Protein AF-A0A5B2WIG9-F1 (afdb_monomer_lite)

Structure (mmCIF, N/CA/C/O backbone):
data_AF-A0A5B2WIG9-F1
#
_entry.id   AF-A0A5B2WIG9-F1
#
loop_
_atom_site.group_PDB
_atom_site.id
_atom_site.type_symbol
_atom_site.label_atom_id
_atom_site.label_alt_id
_atom_site.label_comp_id
_atom_site.label_asym_id
_atom_site.label_entity_id
_atom_site.label_seq_id
_atom_site.pdbx_PDB_ins_code
_atom_site.Cartn_x
_atom_site.Cartn_y
_atom_site.Cartn_z
_atom_site.occupancy
_atom_site.B_iso_or_equiv
_atom_site.auth_seq_id
_atom_site.auth_comp_id
_atom_site.auth_asym_id
_atom_site.auth_atom_id
_atom_site.pdbx_PDB_model_num
ATOM 1 N N . MET A 1 1 ? 19.918 -24.835 -19.368 1.00 45.88 1 MET A N 1
ATOM 2 C CA . MET A 1 1 ? 18.759 -24.272 -18.649 1.00 45.88 1 MET A CA 1
ATOM 3 C C . MET A 1 1 ? 19.297 -23.097 -17.863 1.00 45.88 1 MET A C 1
ATOM 5 O O . MET A 1 1 ? 20.211 -23.312 -17.083 1.00 45.88 1 MET A O 1
ATOM 9 N N . THR A 1 2 ? 18.854 -21.879 -18.165 1.00 45.16 2 THR A N 1
ATOM 10 C CA . THR A 1 2 ? 19.331 -20.666 -17.486 1.00 45.16 2 THR A CA 1
ATOM 11 C C . THR A 1 2 ? 18.447 -20.430 -16.273 1.00 45.16 2 THR A C 1
ATOM 13 O O . THR A 1 2 ? 17.237 -20.277 -16.434 1.00 45.16 2 THR A O 1
ATOM 16 N N . THR A 1 3 ? 19.035 -20.426 -15.081 1.00 47.03 3 THR A N 1
ATOM 17 C CA . THR A 1 3 ? 18.329 -20.082 -13.843 1.00 47.03 3 THR A CA 1
ATOM 18 C C . THR A 1 3 ? 18.653 -18.636 -13.502 1.00 47.03 3 THR A C 1
ATOM 20 O O . THR A 1 3 ? 19.818 -18.240 -13.509 1.00 47.03 3 THR A O 1
ATOM 23 N N . LEU A 1 4 ? 17.614 -17.846 -13.245 1.00 46.59 4 LEU A N 1
ATOM 24 C CA . LEU A 1 4 ? 17.724 -16.456 -12.822 1.00 46.59 4 LEU A CA 1
ATOM 25 C C . LEU A 1 4 ? 17.317 -16.373 -11.358 1.00 46.59 4 LEU A C 1
ATOM 27 O O . LEU A 1 4 ? 16.192 -16.724 -11.010 1.00 46.59 4 LEU A O 1
ATOM 31 N N . THR A 1 5 ? 18.233 -15.895 -10.524 1.00 50.03 5 THR A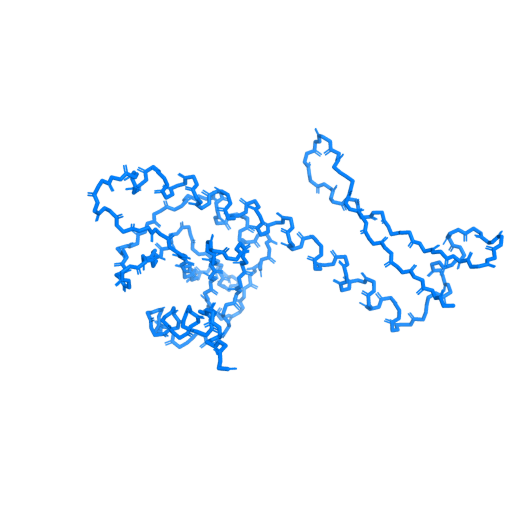 N 1
ATOM 32 C CA . THR A 1 5 ? 17.960 -15.625 -9.113 1.00 50.03 5 THR A CA 1
ATOM 33 C C . THR A 1 5 ? 18.247 -14.155 -8.865 1.00 50.03 5 THR A C 1
ATOM 35 O O . THR A 1 5 ? 19.397 -13.723 -8.976 1.00 50.03 5 THR A O 1
ATOM 38 N N . ALA A 1 6 ? 17.206 -13.387 -8.557 1.00 49.19 6 ALA A N 1
ATOM 39 C CA . ALA A 1 6 ? 17.343 -12.035 -8.038 1.00 49.19 6 ALA A CA 1
ATOM 40 C C . ALA A 1 6 ? 17.489 -12.120 -6.516 1.00 49.19 6 ALA A C 1
ATOM 42 O O . ALA A 1 6 ? 16.742 -12.844 -5.857 1.00 49.19 6 ALA A O 1
ATOM 43 N N . ARG A 1 7 ? 18.486 -11.431 -5.962 1.00 51.62 7 ARG A N 1
ATOM 44 C CA . ARG A 1 7 ? 18.588 -11.203 -4.520 1.00 51.62 7 ARG A CA 1
ATOM 45 C C . ARG A 1 7 ? 18.776 -9.721 -4.276 1.00 51.62 7 ARG A C 1
ATOM 47 O O . ARG A 1 7 ? 19.631 -9.090 -4.903 1.00 51.62 7 ARG A O 1
ATOM 54 N N . GLU A 1 8 ? 17.980 -9.202 -3.361 1.00 52.34 8 GLU A N 1
ATOM 55 C CA . GLU A 1 8 ? 18.175 -7.882 -2.799 1.00 52.34 8 GLU A CA 1
ATOM 56 C C . GLU A 1 8 ? 19.488 -7.868 -1.998 1.00 52.34 8 GLU A C 1
ATOM 58 O O . GLU A 1 8 ? 19.867 -8.857 -1.355 1.00 52.34 8 GLU A O 1
ATOM 63 N N . LYS A 1 9 ? 20.231 -6.766 -2.077 1.00 49.16 9 LYS A N 1
ATOM 64 C CA . LYS A 1 9 ? 21.394 -6.532 -1.225 1.00 49.16 9 LYS A CA 1
ATOM 65 C C . LYS A 1 9 ? 21.185 -5.209 -0.505 1.00 49.16 9 LYS A C 1
ATOM 67 O O . LYS A 1 9 ? 21.499 -4.164 -1.071 1.00 49.16 9 LYS A O 1
ATOM 72 N N . ALA A 1 10 ? 20.734 -5.285 0.744 1.00 48.28 10 ALA A N 1
ATOM 73 C CA . ALA A 1 10 ? 20.619 -4.129 1.621 1.00 48.28 10 ALA A CA 1
ATOM 74 C C . ALA A 1 10 ? 21.965 -3.384 1.702 1.00 48.28 10 ALA A C 1
ATOM 76 O O . ALA A 1 10 ? 22.974 -3.918 2.179 1.00 48.28 10 ALA A O 1
ATOM 77 N N . ASN A 1 11 ? 21.987 -2.154 1.197 1.00 50.38 11 ASN A N 1
ATOM 78 C CA . ASN A 1 11 ? 23.042 -1.185 1.458 1.00 50.38 11 ASN A CA 1
ATOM 79 C C . ASN A 1 11 ? 22.484 -0.205 2.489 1.00 50.38 11 ASN A C 1
ATOM 81 O O . ASN A 1 11 ? 21.405 0.339 2.295 1.00 50.38 11 ASN A O 1
ATOM 85 N N . GLY A 1 12 ? 23.206 -0.009 3.591 1.00 47.06 12 GLY A N 1
ATOM 86 C CA . GLY A 1 12 ? 22.736 0.729 4.768 1.00 47.06 12 GLY A CA 1
ATOM 87 C C . GLY A 1 12 ? 22.624 2.250 4.620 1.00 47.06 12 GLY A C 1
ATOM 88 O O . GLY A 1 12 ? 22.911 2.940 5.587 1.00 47.06 12 GLY A O 1
ATOM 89 N N . ASP A 1 13 ? 22.248 2.770 3.454 1.00 49.72 13 ASP A N 1
ATOM 90 C CA . ASP A 1 13 ? 21.879 4.178 3.281 1.00 49.72 13 ASP A CA 1
ATOM 91 C C . ASP A 1 13 ? 20.931 4.294 2.077 1.00 49.72 13 ASP A C 1
ATOM 93 O O . ASP A 1 13 ? 21.259 3.842 0.976 1.00 49.72 13 ASP A O 1
ATOM 97 N N . GLY A 1 14 ? 19.724 4.806 2.324 1.00 52.44 14 GLY A N 1
ATOM 98 C CA . GLY A 1 14 ? 18.559 4.681 1.448 1.00 52.44 14 GLY A CA 1
ATOM 99 C C . GLY A 1 14 ? 18.695 5.309 0.055 1.00 52.44 14 GLY A C 1
ATOM 100 O O . GLY A 1 14 ? 19.383 6.310 -0.144 1.00 52.44 14 GLY A O 1
ATOM 101 N N . GLY A 1 15 ? 17.977 4.708 -0.901 1.00 48.47 15 GLY A N 1
ATOM 102 C CA . GLY A 1 15 ? 17.612 5.308 -2.191 1.00 48.47 15 GLY A CA 1
ATOM 103 C C . GLY A 1 15 ? 17.942 4.481 -3.439 1.00 48.47 15 GLY A C 1
ATOM 104 O O . GLY A 1 15 ? 17.337 4.700 -4.483 1.00 48.47 15 GLY A O 1
ATOM 105 N N . GLU A 1 16 ? 18.875 3.525 -3.372 1.00 46.78 16 GLU A N 1
ATOM 106 C CA . GLU A 1 16 ? 19.263 2.716 -4.540 1.00 46.78 16 GLU A CA 1
ATOM 107 C C . GLU A 1 16 ? 19.050 1.218 -4.276 1.00 46.78 16 GLU A C 1
ATOM 109 O O . GLU A 1 16 ? 19.891 0.557 -3.659 1.00 46.78 16 GLU A O 1
ATOM 114 N N .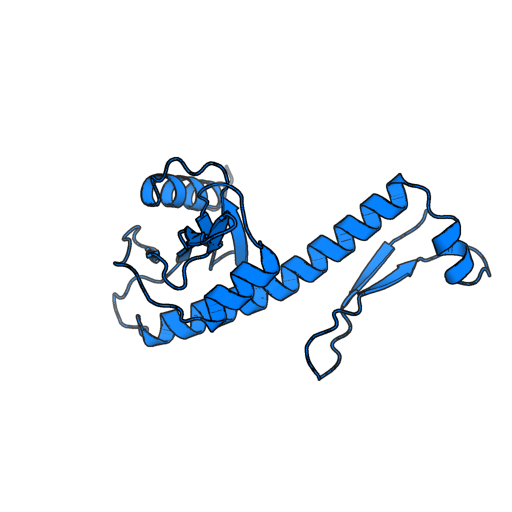 VAL A 1 17 ? 17.949 0.659 -4.794 1.00 49.53 17 VAL A N 1
ATOM 115 C CA . VAL A 1 17 ? 17.730 -0.795 -4.787 1.00 49.53 17 VAL A CA 1
ATOM 116 C C . VAL A 1 17 ? 18.667 -1.433 -5.809 1.00 49.53 17 VAL A C 1
ATOM 118 O O . VAL A 1 17 ? 18.487 -1.332 -7.026 1.00 49.53 17 VAL A O 1
ATOM 121 N N . ARG A 1 18 ? 19.709 -2.105 -5.316 1.00 51.97 18 ARG A N 1
ATOM 122 C CA . ARG A 1 18 ? 20.644 -2.859 -6.156 1.00 51.97 18 ARG A CA 1
ATOM 123 C C . ARG A 1 18 ? 20.236 -4.320 -6.198 1.00 51.97 18 ARG A C 1
ATOM 125 O O . ARG A 1 18 ? 20.587 -5.101 -5.316 1.00 51.97 18 ARG A O 1
ATOM 132 N N . VAL A 1 19 ? 19.551 -4.706 -7.269 1.00 51.91 19 VAL A N 1
ATOM 133 C CA . VAL A 1 19 ? 19.201 -6.108 -7.505 1.00 51.91 19 VAL A CA 1
ATOM 134 C C . VAL A 1 19 ? 20.410 -6.857 -8.058 1.00 51.91 19 VAL A C 1
ATOM 136 O O . VAL A 1 19 ? 20.861 -6.611 -9.181 1.00 51.91 19 VAL A O 1
ATOM 139 N N . LEU A 1 20 ? 20.945 -7.801 -7.279 1.00 56.22 20 LEU A N 1
ATOM 140 C CA . LEU A 1 20 ? 21.966 -8.717 -7.769 1.00 56.22 20 LEU A CA 1
ATOM 141 C C . LEU A 1 20 ? 21.280 -9.844 -8.540 1.00 56.22 20 LEU A C 1
ATOM 143 O O . LEU A 1 20 ? 20.741 -10.788 -7.963 1.00 56.22 20 LEU A O 1
ATOM 147 N N . VAL A 1 21 ? 21.329 -9.747 -9.862 1.00 56.19 21 VAL A N 1
ATOM 148 C CA . VAL A 1 21 ? 20.843 -10.793 -10.759 1.00 56.19 21 VAL A CA 1
ATOM 149 C C . VAL A 1 21 ? 21.976 -11.785 -10.986 1.00 56.19 21 VAL A C 1
ATOM 151 O O . VAL A 1 21 ? 22.954 -11.482 -11.670 1.00 56.19 21 VAL A O 1
ATOM 154 N N . THR A 1 22 ? 21.854 -12.984 -10.418 1.00 58.97 22 THR A N 1
ATOM 155 C CA . THR A 1 22 ? 22.790 -14.073 -10.719 1.00 58.97 22 THR A CA 1
ATOM 156 C C . THR A 1 22 ? 22.275 -14.827 -11.937 1.00 58.97 22 THR A C 1
ATOM 158 O O . THR A 1 22 ? 21.223 -15.464 -11.875 1.00 58.97 22 THR A O 1
ATOM 161 N N . ILE A 1 23 ? 23.007 -14.729 -13.049 1.00 58.31 23 ILE A N 1
ATOM 162 C CA . ILE A 1 23 ? 22.763 -15.513 -14.262 1.00 58.31 23 ILE A CA 1
ATOM 163 C C . ILE A 1 23 ? 23.774 -16.655 -14.257 1.00 58.31 23 ILE A C 1
ATOM 165 O O . ILE A 1 23 ? 24.957 -16.433 -14.516 1.00 58.31 23 ILE A O 1
ATOM 169 N N . ASP A 1 24 ? 23.315 -17.864 -13.941 1.00 60.56 24 ASP A N 1
ATOM 170 C CA . ASP A 1 24 ? 24.158 -19.053 -14.035 1.00 60.56 24 ASP A CA 1
ATOM 171 C C . ASP A 1 24 ? 24.279 -19.455 -15.512 1.00 60.56 24 ASP A C 1
ATOM 173 O O . ASP A 1 24 ? 23.355 -20.006 -16.124 1.00 60.56 24 ASP A O 1
ATOM 177 N N . LEU A 1 25 ? 25.398 -19.067 -16.121 1.00 57.31 25 LEU A N 1
ATOM 178 C CA . LEU A 1 25 ? 25.759 -19.465 -17.472 1.00 57.31 25 LEU A CA 1
ATOM 179 C C . LEU A 1 25 ? 26.619 -20.714 -17.342 1.00 57.31 25 LEU A C 1
ATOM 181 O O . LEU A 1 25 ? 27.695 -20.666 -16.757 1.00 57.31 25 LEU A O 1
ATOM 185 N N . ALA A 1 26 ? 26.199 -21.810 -17.967 1.00 55.12 26 ALA A N 1
ATOM 186 C CA . ALA A 1 26 ? 26.952 -23.065 -18.000 1.00 55.12 26 ALA A CA 1
ATOM 187 C C . ALA A 1 26 ? 28.297 -22.982 -18.776 1.00 55.12 26 ALA A C 1
ATOM 189 O O . ALA A 1 26 ? 28.780 -23.991 -19.283 1.00 55.12 26 ALA A O 1
ATOM 190 N N . SER A 1 27 ? 28.893 -21.795 -18.937 1.00 55.31 27 SER A N 1
ATOM 191 C CA . SER A 1 27 ? 30.132 -21.559 -19.683 1.00 55.31 27 SER A CA 1
ATOM 192 C C . SER A 1 27 ? 30.985 -20.475 -19.022 1.00 55.31 27 SER A C 1
ATOM 194 O O . SER A 1 27 ? 30.422 -19.535 -18.468 1.00 55.31 27 SER A O 1
ATOM 196 N N . ASP A 1 28 ? 32.311 -20.549 -19.196 1.00 56.91 28 ASP A N 1
ATOM 197 C CA . ASP A 1 28 ? 33.362 -19.621 -18.711 1.00 56.91 28 ASP A CA 1
ATOM 198 C C . ASP A 1 28 ? 33.267 -18.160 -19.229 1.00 56.91 28 ASP A C 1
ATOM 200 O O . ASP A 1 28 ? 34.263 -17.439 -19.335 1.00 56.91 28 ASP A O 1
ATOM 204 N N . ARG A 1 29 ? 32.081 -17.684 -19.618 1.00 54.16 29 ARG A N 1
ATOM 205 C CA . ARG A 1 29 ? 31.875 -16.331 -20.141 1.00 54.16 29 ARG A CA 1
ATOM 206 C C . ARG A 1 29 ? 31.611 -15.336 -19.015 1.00 54.16 29 ARG A C 1
ATOM 208 O O . ARG A 1 29 ? 30.896 -15.607 -18.059 1.00 54.16 29 ARG A O 1
ATOM 215 N N . SER A 1 30 ? 32.149 -14.130 -19.188 1.00 62.44 30 SER A N 1
ATOM 216 C CA . SER A 1 30 ? 31.867 -12.975 -18.331 1.00 62.44 30 SER A CA 1
ATOM 217 C C . SER A 1 30 ? 30.366 -12.654 -18.290 1.00 62.44 30 SER A C 1
ATOM 219 O O . SER A 1 30 ? 29.700 -12.647 -19.328 1.00 62.44 30 SER A O 1
ATOM 221 N N . ALA A 1 31 ? 29.850 -12.297 -17.110 1.00 58.94 31 ALA A N 1
ATOM 222 C CA . ALA A 1 31 ? 28.456 -11.894 -16.893 1.00 58.94 31 ALA A CA 1
ATOM 223 C C . ALA A 1 31 ? 27.983 -10.774 -17.847 1.00 58.94 31 ALA A C 1
ATOM 225 O O . ALA A 1 31 ? 26.840 -10.776 -18.301 1.00 58.94 31 ALA A O 1
ATOM 226 N N . ALA A 1 32 ? 28.878 -9.854 -18.226 1.00 60.69 32 ALA A N 1
ATOM 227 C CA . ALA A 1 32 ? 28.570 -8.775 -19.166 1.00 60.69 32 ALA A CA 1
ATOM 228 C C . ALA A 1 32 ? 28.297 -9.275 -20.599 1.00 60.69 32 ALA A C 1
ATOM 230 O O . ALA A 1 32 ? 27.560 -8.631 -21.346 1.00 60.69 32 ALA A O 1
ATOM 231 N N . ALA A 1 33 ? 28.883 -10.409 -20.998 1.00 64.94 33 ALA A N 1
ATOM 232 C CA . ALA A 1 33 ? 28.583 -11.048 -22.277 1.00 64.94 33 ALA A CA 1
ATOM 233 C C . ALA A 1 33 ? 27.214 -11.743 -22.231 1.00 64.94 33 ALA A C 1
ATOM 235 O O . ALA A 1 33 ? 26.411 -11.550 -23.138 1.00 64.94 33 ALA A O 1
ATOM 236 N N . GLY A 1 34 ? 26.902 -12.436 -21.130 1.00 64.31 34 GLY A N 1
ATOM 237 C CA . GLY A 1 34 ? 25.596 -13.072 -20.933 1.00 64.31 34 GLY A CA 1
ATOM 238 C C . GLY A 1 34 ? 24.420 -12.095 -20.955 1.00 64.31 34 GLY A C 1
ATOM 239 O O . GLY A 1 34 ? 23.399 -12.382 -21.567 1.00 64.31 34 GLY A O 1
ATOM 240 N N . LEU A 1 35 ? 24.583 -10.902 -20.373 1.00 66.25 35 LEU A N 1
ATOM 241 C CA . LEU A 1 35 ? 23.572 -9.835 -20.416 1.00 66.25 35 LEU A CA 1
ATOM 242 C C . LEU A 1 35 ? 23.284 -9.326 -21.839 1.00 66.25 35 LEU A C 1
ATOM 244 O O . LEU A 1 35 ? 22.137 -9.024 -22.164 1.00 66.25 35 LEU A O 1
ATOM 248 N N . ARG A 1 36 ? 24.304 -9.245 -22.704 1.00 69.62 36 ARG A N 1
ATOM 249 C CA . ARG A 1 36 ? 24.132 -8.833 -24.112 1.00 69.62 36 ARG A CA 1
ATOM 250 C C . ARG A 1 36 ? 23.455 -9.909 -24.957 1.00 69.62 36 ARG A C 1
ATOM 252 O O . ARG A 1 36 ? 22.803 -9.573 -25.943 1.00 69.62 36 ARG A O 1
ATOM 259 N N . GLU A 1 37 ? 23.608 -11.169 -24.563 1.00 70.75 37 GLU A N 1
ATOM 260 C CA . GLU A 1 37 ? 23.029 -12.336 -25.233 1.00 70.75 37 GLU A CA 1
ATOM 261 C C . GLU A 1 37 ? 21.567 -12.601 -24.834 1.00 70.75 37 GLU A C 1
ATOM 263 O O . GLU A 1 37 ? 20.915 -13.409 -25.492 1.00 70.75 37 GLU A O 1
ATOM 268 N N . LEU A 1 38 ? 21.023 -11.904 -23.822 1.00 75.62 38 LEU A N 1
ATOM 269 C CA . LEU A 1 38 ? 19.601 -12.004 -23.485 1.00 75.62 38 LEU A CA 1
ATOM 270 C C . LEU A 1 38 ? 18.743 -11.543 -24.665 1.00 75.62 38 LEU A C 1
ATOM 272 O O . LEU A 1 38 ? 18.890 -10.407 -25.141 1.00 75.62 38 LEU A O 1
ATOM 276 N N . ASP A 1 39 ? 17.821 -12.401 -25.094 1.00 82.50 39 ASP A N 1
ATOM 277 C CA . ASP A 1 39 ? 16.795 -12.032 -26.064 1.00 82.50 39 ASP A CA 1
ATOM 278 C C . ASP A 1 39 ? 15.749 -11.083 -25.442 1.00 82.50 39 ASP A C 1
ATOM 280 O O . ASP A 1 39 ? 15.734 -10.835 -24.232 1.00 82.50 39 ASP A O 1
ATOM 284 N N . ALA A 1 40 ? 14.879 -10.509 -26.278 1.00 78.12 40 ALA A N 1
ATOM 285 C CA . ALA A 1 40 ? 13.871 -9.547 -25.827 1.00 78.12 40 ALA A CA 1
ATOM 286 C C . ALA A 1 40 ? 12.954 -10.123 -24.732 1.00 78.12 40 ALA A C 1
ATOM 288 O O . ALA A 1 40 ? 12.685 -9.453 -23.740 1.00 78.12 40 ALA A O 1
ATOM 289 N N . ARG A 1 41 ? 12.555 -11.394 -24.854 1.00 75.50 41 ARG A N 1
ATOM 290 C CA . ARG A 1 41 ? 11.674 -12.054 -23.884 1.00 75.50 41 ARG A CA 1
ATOM 291 C C . ARG A 1 41 ? 12.374 -12.253 -22.541 1.00 75.50 41 ARG A C 1
ATOM 293 O O . ARG A 1 41 ? 11.754 -12.080 -21.497 1.00 75.50 41 ARG A O 1
ATOM 300 N N . GLN A 1 42 ? 13.647 -12.634 -22.548 1.00 76.62 42 GLN A N 1
ATOM 301 C CA . GLN A 1 42 ? 14.426 -12.819 -21.324 1.00 76.62 42 GLN A CA 1
ATOM 302 C C . GLN A 1 42 ? 14.695 -11.491 -20.609 1.00 76.62 42 GLN A C 1
ATOM 304 O O . GLN A 1 42 ? 14.660 -11.451 -19.381 1.00 76.62 42 GLN A O 1
ATOM 309 N N . ARG A 1 43 ? 14.917 -10.401 -21.357 1.00 76.81 43 ARG A N 1
ATOM 310 C CA . ARG A 1 43 ? 15.018 -9.050 -20.781 1.00 76.81 43 ARG A CA 1
ATOM 311 C C . ARG A 1 43 ? 13.706 -8.615 -20.141 1.00 76.81 43 ARG A C 1
ATOM 313 O O . ARG A 1 43 ? 13.742 -8.126 -19.020 1.00 76.81 43 ARG A O 1
ATOM 320 N N . ASP A 1 44 ? 12.575 -8.852 -20.798 1.00 74.81 44 ASP A N 1
ATOM 321 C CA . ASP A 1 44 ? 11.259 -8.523 -20.239 1.00 74.81 44 ASP A CA 1
ATOM 322 C C . ASP A 1 44 ? 10.969 -9.314 -18.958 1.00 74.81 44 ASP A C 1
ATOM 324 O O . ASP A 1 44 ? 10.515 -8.743 -17.970 1.00 74.81 44 ASP A O 1
ATOM 328 N N . LEU A 1 45 ? 11.283 -10.615 -18.935 1.00 72.12 45 LEU A N 1
ATOM 329 C CA . LEU A 1 45 ? 11.152 -11.440 -17.729 1.00 72.12 45 LEU A CA 1
ATOM 330 C C . LEU A 1 45 ? 12.044 -10.940 -16.589 1.00 72.12 45 LEU A C 1
ATOM 332 O O . LEU A 1 45 ? 11.611 -10.928 -15.440 1.00 72.12 45 LEU A O 1
ATOM 336 N N . LEU A 1 46 ? 13.272 -10.516 -16.899 1.00 76.31 46 LEU A N 1
ATOM 337 C CA . LEU A 1 46 ? 14.184 -9.967 -15.904 1.00 76.31 46 LEU A CA 1
ATOM 338 C C . LEU A 1 46 ? 13.690 -8.624 -15.358 1.00 76.31 46 LEU A C 1
ATOM 340 O O . LEU A 1 46 ? 13.681 -8.431 -14.148 1.00 76.31 46 LEU A O 1
ATOM 344 N N . LEU A 1 47 ? 13.269 -7.710 -16.235 1.00 75.31 47 LEU A N 1
ATOM 345 C CA . LEU A 1 47 ? 12.717 -6.414 -15.841 1.00 75.31 47 LEU A CA 1
ATOM 346 C C . LEU A 1 47 ? 11.464 -6.581 -14.988 1.00 75.31 47 LEU A C 1
ATOM 348 O O . LEU A 1 47 ? 11.299 -5.861 -14.010 1.00 75.31 47 LEU A O 1
ATOM 352 N N . ARG A 1 48 ? 10.614 -7.554 -15.330 1.00 70.19 48 ARG A N 1
ATOM 353 C CA . ARG A 1 48 ? 9.453 -7.910 -14.521 1.00 70.19 48 ARG A CA 1
ATOM 354 C C . ARG A 1 48 ? 9.867 -8.411 -13.141 1.00 70.19 48 ARG A C 1
ATOM 356 O O . ARG A 1 48 ? 9.396 -7.865 -12.164 1.00 70.19 48 ARG A O 1
ATOM 363 N N . ALA A 1 49 ? 10.794 -9.364 -13.051 1.00 70.62 49 ALA A N 1
ATOM 364 C CA . ALA A 1 49 ? 11.254 -9.881 -11.760 1.00 70.62 49 ALA A CA 1
ATOM 365 C C . ALA A 1 49 ? 11.927 -8.807 -10.885 1.00 70.62 49 ALA A C 1
ATOM 367 O O . ALA A 1 49 ? 11.770 -8.815 -9.671 1.00 70.62 49 ALA A O 1
ATOM 368 N N . VAL A 1 50 ? 12.678 -7.883 -11.496 1.00 71.25 50 VAL A N 1
ATOM 369 C CA . VAL A 1 50 ? 13.263 -6.729 -10.794 1.00 71.25 50 VAL A CA 1
ATOM 370 C C . VAL A 1 50 ? 12.167 -5.791 -10.295 1.00 71.25 50 VAL A C 1
ATOM 372 O O . VAL A 1 50 ? 12.242 -5.352 -9.157 1.00 71.25 50 VAL A O 1
ATOM 375 N N . ARG A 1 51 ? 11.152 -5.504 -11.119 1.00 71.06 51 ARG A N 1
ATOM 376 C CA . ARG A 1 51 ? 10.013 -4.671 -10.719 1.00 71.06 51 ARG A CA 1
ATOM 377 C C . ARG A 1 51 ? 9.224 -5.315 -9.584 1.00 71.06 51 ARG A C 1
ATOM 379 O O . ARG A 1 51 ? 9.003 -4.652 -8.589 1.00 71.06 51 ARG A O 1
ATOM 386 N N . ASP A 1 52 ? 8.890 -6.597 -9.706 1.00 70.12 52 ASP A N 1
ATOM 387 C CA . ASP A 1 52 ? 8.160 -7.347 -8.680 1.00 70.12 52 ASP A CA 1
ATOM 388 C C . ASP A 1 52 ? 8.931 -7.348 -7.341 1.00 70.12 52 ASP A C 1
ATOM 390 O O . ASP A 1 52 ? 8.322 -7.261 -6.281 1.00 70.12 52 ASP A O 1
ATOM 394 N N . LEU A 1 53 ? 10.272 -7.401 -7.378 1.00 68.69 53 LEU A N 1
ATOM 395 C CA . LEU A 1 53 ? 11.109 -7.317 -6.175 1.00 68.69 53 LEU A CA 1
ATOM 396 C C . LEU A 1 53 ? 11.104 -5.910 -5.559 1.00 68.69 53 LEU A C 1
ATOM 398 O O . LEU A 1 53 ? 10.894 -5.783 -4.362 1.00 68.69 53 LEU A O 1
ATOM 402 N N . VAL A 1 54 ? 11.317 -4.868 -6.370 1.00 69.94 54 VAL A N 1
ATOM 403 C CA . VAL A 1 54 ? 11.324 -3.473 -5.892 1.00 69.94 54 VAL A CA 1
ATOM 404 C C . VAL A 1 54 ? 9.960 -3.086 -5.318 1.00 69.94 54 VAL A C 1
ATOM 406 O O . VAL A 1 54 ? 9.909 -2.502 -4.241 1.00 69.94 54 VAL A O 1
ATOM 409 N N . SER A 1 55 ? 8.869 -3.456 -5.994 1.00 72.06 55 SER A N 1
ATOM 410 C CA . SER A 1 55 ? 7.515 -3.219 -5.490 1.00 72.06 55 SER A CA 1
ATOM 411 C C . SER A 1 55 ? 7.265 -3.979 -4.184 1.00 72.06 55 SER A C 1
ATOM 413 O O . SER A 1 55 ? 6.681 -3.418 -3.275 1.00 72.06 55 SER A O 1
ATOM 415 N N . SER A 1 56 ? 7.778 -5.207 -4.018 1.00 71.44 56 SER A N 1
ATOM 416 C CA . SER A 1 56 ? 7.627 -5.949 -2.754 1.00 71.44 56 SER A CA 1
ATOM 417 C C . SER A 1 56 ? 8.312 -5.273 -1.561 1.00 71.44 56 SER A C 1
ATOM 419 O O . SER A 1 56 ? 7.792 -5.357 -0.448 1.00 71.44 56 SER A O 1
ATOM 421 N N . ASP A 1 57 ? 9.476 -4.652 -1.764 1.00 75.44 57 ASP A N 1
ATOM 422 C CA . ASP A 1 57 ? 10.179 -3.943 -0.689 1.00 75.44 57 ASP A CA 1
ATOM 423 C C . ASP A 1 57 ? 9.435 -2.643 -0.341 1.00 75.44 57 ASP A C 1
ATOM 425 O O . ASP A 1 57 ? 9.143 -2.393 0.831 1.00 75.44 57 ASP A O 1
ATOM 429 N N . ASN A 1 58 ? 9.028 -1.874 -1.358 1.00 77.94 58 ASN A N 1
ATOM 430 C CA . ASN A 1 58 ? 8.235 -0.654 -1.181 1.00 77.94 58 ASN A CA 1
ATOM 431 C C . ASN A 1 58 ? 6.883 -0.929 -0.501 1.00 77.94 58 ASN A C 1
ATOM 433 O O . ASN A 1 58 ? 6.487 -0.191 0.403 1.00 77.94 58 ASN A O 1
ATOM 437 N N . ASP A 1 59 ? 6.201 -2.010 -0.880 1.00 84.81 59 ASP A N 1
ATOM 438 C CA . ASP A 1 59 ? 4.948 -2.450 -0.264 1.00 84.81 59 ASP A CA 1
ATOM 439 C C . ASP A 1 59 ? 5.140 -2.724 1.228 1.00 84.81 59 ASP A C 1
ATOM 441 O O . ASP A 1 59 ? 4.330 -2.291 2.048 1.00 84.81 59 ASP A O 1
ATOM 445 N N . SER A 1 60 ? 6.236 -3.391 1.602 1.00 85.62 60 SER A N 1
ATOM 446 C CA . SER A 1 60 ? 6.526 -3.685 3.006 1.00 85.62 60 SER A CA 1
ATOM 447 C C . SER A 1 60 ? 6.735 -2.414 3.838 1.00 85.62 60 SER A C 1
ATOM 449 O O . SER A 1 60 ? 6.154 -2.292 4.921 1.00 85.62 60 SER A O 1
ATOM 451 N N . ASP A 1 61 ? 7.451 -1.426 3.294 1.00 87.94 61 ASP A N 1
ATOM 452 C CA . ASP A 1 61 ? 7.672 -0.12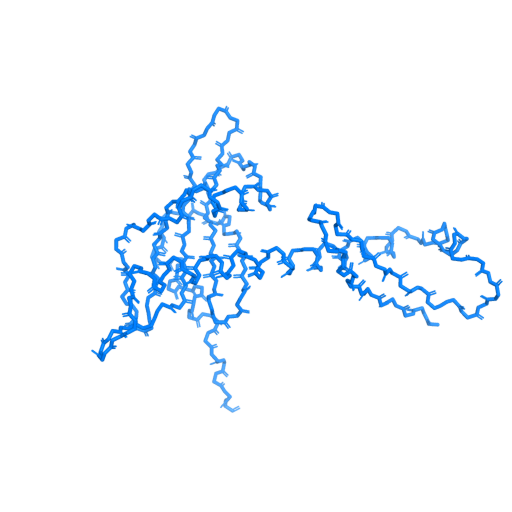8 3.934 1.00 87.94 61 ASP A CA 1
ATOM 453 C C . ASP A 1 61 ? 6.364 0.665 4.085 1.00 87.94 61 ASP A C 1
ATOM 455 O O . ASP A 1 61 ? 6.099 1.250 5.142 1.00 87.94 61 ASP A O 1
ATOM 459 N N . ILE A 1 62 ? 5.517 0.674 3.048 1.00 90.75 62 ILE A N 1
ATOM 460 C CA . ILE A 1 62 ? 4.192 1.309 3.079 1.00 90.75 62 ILE A CA 1
ATOM 461 C C . ILE A 1 62 ? 3.321 0.648 4.151 1.00 90.75 62 ILE A C 1
ATOM 463 O O . ILE A 1 62 ? 2.722 1.336 4.981 1.00 90.75 62 ILE A O 1
ATOM 467 N N . VAL A 1 63 ? 3.267 -0.684 4.165 1.00 93.12 63 VAL A N 1
ATOM 468 C CA . VAL A 1 63 ? 2.468 -1.460 5.119 1.00 93.12 63 VAL A CA 1
ATOM 469 C C . VAL A 1 63 ? 2.920 -1.203 6.553 1.00 93.12 63 VAL A C 1
ATOM 471 O O . VAL A 1 63 ? 2.072 -1.016 7.429 1.00 93.12 63 VAL A O 1
ATOM 474 N N . ASP A 1 64 ? 4.224 -1.163 6.816 1.00 92.69 64 ASP A N 1
ATOM 475 C CA . ASP A 1 64 ? 4.742 -0.919 8.160 1.00 92.69 64 ASP A CA 1
ATOM 476 C C . ASP A 1 64 ? 4.438 0.506 8.639 1.00 92.69 64 ASP A C 1
ATOM 478 O O . ASP A 1 64 ? 3.981 0.678 9.772 1.00 92.69 64 ASP A O 1
ATOM 482 N N . ARG A 1 65 ? 4.552 1.518 7.767 1.00 93.00 65 ARG A N 1
ATOM 483 C CA . ARG A 1 65 ? 4.126 2.896 8.082 1.00 93.00 65 ARG A CA 1
ATOM 484 C C . ARG A 1 65 ? 2.635 2.972 8.398 1.00 93.00 65 ARG A C 1
ATOM 486 O O . ARG A 1 65 ? 2.247 3.566 9.404 1.00 93.00 65 ARG A O 1
ATOM 493 N N . VAL A 1 66 ? 1.800 2.328 7.581 1.00 94.38 66 VAL A N 1
ATOM 494 C CA . VAL A 1 66 ? 0.351 2.252 7.811 1.00 94.38 66 VAL A CA 1
ATOM 495 C C . VAL A 1 66 ? 0.054 1.588 9.156 1.00 94.38 66 VAL A C 1
ATOM 497 O O . VAL A 1 66 ? -0.742 2.108 9.935 1.00 94.38 66 VAL A O 1
ATOM 500 N N . ARG A 1 67 ? 0.719 0.474 9.482 1.00 95.06 67 ARG A N 1
ATOM 501 C CA . ARG A 1 67 ? 0.560 -0.209 10.776 1.00 95.06 67 ARG A CA 1
ATOM 502 C C . ARG A 1 67 ? 0.954 0.675 11.955 1.00 95.06 67 ARG A C 1
ATOM 504 O O . ARG A 1 67 ? 0.259 0.635 12.968 1.00 95.06 67 ARG A O 1
ATOM 511 N N . THR A 1 68 ? 2.025 1.461 11.837 1.00 94.75 68 THR A N 1
ATOM 512 C CA . THR A 1 68 ? 2.440 2.406 12.883 1.00 94.75 68 THR A CA 1
ATOM 513 C C . THR A 1 68 ? 1.344 3.425 13.168 1.00 94.75 68 THR A C 1
ATOM 515 O O . THR A 1 68 ? 0.922 3.534 14.317 1.00 94.75 68 THR A O 1
ATOM 518 N N . VAL A 1 69 ? 0.817 4.091 12.136 1.00 94.50 69 VAL A N 1
ATOM 519 C CA . VAL A 1 69 ? -0.277 5.067 12.297 1.00 94.50 69 VAL A CA 1
ATOM 520 C C . VAL A 1 69 ? -1.509 4.406 12.920 1.00 94.50 69 VAL A C 1
ATOM 522 O O . VAL A 1 69 ? -2.097 4.927 13.863 1.00 94.50 69 VAL A O 1
ATOM 525 N N . LEU A 1 70 ? -1.880 3.209 12.458 1.00 94.81 70 LEU A N 1
ATOM 526 C CA . LEU A 1 70 ? -3.046 2.499 12.987 1.00 94.81 70 LEU A CA 1
ATOM 527 C C . LEU A 1 70 ? -2.891 2.077 14.447 1.00 94.81 70 LEU A C 1
ATOM 529 O O . LEU A 1 70 ? -3.882 2.053 15.169 1.00 94.81 70 LEU A O 1
ATOM 533 N N . ALA A 1 71 ? -1.683 1.730 14.889 1.00 94.00 71 ALA A N 1
ATOM 534 C CA . ALA A 1 71 ? -1.435 1.383 16.284 1.00 94.00 71 ALA A CA 1
ATOM 535 C C . ALA A 1 71 ? -1.573 2.597 17.220 1.00 94.00 71 ALA A C 1
ATOM 537 O O . ALA A 1 71 ? -1.920 2.423 18.390 1.00 94.00 71 ALA A O 1
ATOM 538 N N . GLU A 1 72 ? -1.312 3.803 16.711 1.00 93.75 72 GLU A N 1
ATOM 539 C CA . GLU A 1 72 ? -1.493 5.063 17.436 1.00 93.75 72 GLU A CA 1
ATOM 540 C C . GLU A 1 72 ? -2.965 5.501 17.453 1.00 93.75 72 GLU A C 1
ATOM 542 O O . GLU A 1 72 ? -3.500 5.809 18.519 1.00 93.75 72 GLU A O 1
ATOM 547 N N . GLU A 1 73 ? -3.637 5.461 16.299 1.00 92.81 73 GLU A N 1
ATOM 548 C CA . GLU A 1 73 ? -5.041 5.870 16.140 1.00 92.81 73 GLU A CA 1
ATOM 549 C C . GLU A 1 73 ? -6.035 4.870 16.751 1.00 92.81 73 GLU A C 1
ATOM 551 O O . GLU A 1 73 ? -7.059 5.248 17.327 1.00 92.81 73 GLU A O 1
ATOM 556 N N . PHE A 1 74 ? -5.729 3.574 16.662 1.00 93.31 74 PHE A N 1
ATOM 557 C CA . PHE A 1 74 ? -6.564 2.475 17.150 1.00 93.31 74 PHE A CA 1
ATOM 558 C C . PHE A 1 74 ? -5.757 1.564 18.084 1.00 93.31 74 PHE A C 1
ATOM 560 O O . PHE A 1 74 ? -5.454 0.417 17.734 1.00 93.31 74 PHE A O 1
ATOM 567 N N . PRO A 1 75 ? -5.403 2.041 19.293 1.00 90.50 75 PRO A N 1
ATOM 568 C CA . PRO A 1 75 ? -4.585 1.270 20.213 1.00 90.50 75 PRO A CA 1
ATOM 569 C C . PRO A 1 75 ? -5.269 -0.061 20.567 1.00 90.50 75 PRO A C 1
ATOM 571 O O . PRO A 1 75 ? -6.490 -0.104 20.772 1.00 90.50 75 PRO A O 1
ATOM 574 N N . PRO A 1 76 ? -4.503 -1.163 20.661 1.00 88.06 76 PRO A N 1
ATOM 575 C CA . PRO A 1 76 ? -5.063 -2.473 20.946 1.00 88.06 76 PRO A CA 1
ATOM 576 C C . PRO A 1 76 ? -5.753 -2.465 22.313 1.00 88.06 76 PRO A C 1
ATOM 578 O O . PRO A 1 76 ? -5.161 -2.112 23.333 1.00 88.06 76 PRO A O 1
ATOM 581 N N . GLY A 1 77 ? -7.019 -2.875 22.323 1.00 86.56 77 GLY A N 1
ATOM 582 C CA . GLY A 1 77 ? -7.867 -2.917 23.506 1.00 86.56 77 GLY A CA 1
ATOM 583 C C . GLY A 1 77 ? -8.808 -4.113 23.465 1.00 86.56 77 GLY A C 1
ATOM 584 O O . GLY A 1 77 ? -9.049 -4.709 22.414 1.00 86.56 77 GLY A O 1
ATOM 585 N N . GLU A 1 78 ? -9.333 -4.490 24.627 1.00 83.38 78 GLU A N 1
ATOM 586 C CA . GLU A 1 78 ? -10.311 -5.570 24.715 1.00 83.38 78 GLU A CA 1
ATOM 587 C C . GLU A 1 78 ? -11.589 -5.173 23.960 1.00 83.38 78 GLU A C 1
ATOM 589 O O . GLU A 1 78 ? -12.220 -4.164 24.269 1.00 83.38 78 GLU A O 1
ATOM 594 N N . GLY A 1 79 ? -11.951 -5.954 22.940 1.00 83.56 79 GLY A N 1
ATOM 595 C CA . GLY A 1 79 ? -13.110 -5.679 22.086 1.00 83.56 79 GLY A CA 1
ATOM 596 C C . GLY A 1 79 ? -12.869 -4.669 20.958 1.00 83.56 79 GLY A C 1
ATOM 597 O O . GLY A 1 79 ? -13.794 -4.428 20.185 1.00 83.56 79 GLY A O 1
ATOM 598 N N . THR A 1 80 ? -11.661 -4.113 20.813 1.00 87.00 80 THR A N 1
ATOM 599 C CA . THR A 1 80 ? -11.317 -3.273 19.657 1.00 87.00 80 THR A CA 1
ATOM 600 C C . THR A 1 80 ? -11.135 -4.165 18.425 1.00 87.00 80 THR A C 1
ATOM 602 O O . THR A 1 80 ? -10.303 -5.079 18.459 1.00 87.00 80 THR A O 1
ATOM 605 N N . PRO A 1 81 ? -11.888 -3.948 17.334 1.00 92.00 81 PRO A N 1
ATOM 606 C CA . PRO A 1 81 ? -11.737 -4.757 16.138 1.00 92.00 81 PRO A CA 1
ATOM 607 C C . PRO A 1 81 ? -10.385 -4.455 15.471 1.00 92.00 81 PRO A C 1
ATOM 609 O O . PRO A 1 81 ? -9.878 -3.336 15.508 1.00 92.00 81 PRO A O 1
ATOM 612 N N . THR A 1 82 ? -9.760 -5.479 14.896 1.00 93.88 82 THR A N 1
ATOM 613 C CA . THR A 1 82 ? -8.411 -5.377 14.319 1.00 93.88 82 THR A CA 1
ATOM 614 C C . THR A 1 82 ? -8.488 -4.734 12.935 1.00 93.88 82 THR A C 1
ATOM 616 O O . THR A 1 82 ? -9.280 -5.214 12.123 1.00 93.88 82 THR A O 1
ATOM 619 N N . PRO A 1 83 ? -7.674 -3.715 12.610 1.00 94.56 83 PRO A N 1
ATOM 620 C CA . PRO A 1 83 ? -7.524 -3.246 11.235 1.00 94.56 83 PRO A CA 1
ATOM 621 C C . PRO A 1 83 ? -7.046 -4.373 10.314 1.00 94.56 83 PRO A C 1
ATOM 623 O O . PRO A 1 83 ? -6.112 -5.102 10.647 1.00 94.56 83 PRO A O 1
ATOM 626 N N . VAL A 1 84 ? -7.680 -4.532 9.156 1.00 94.31 84 VAL A N 1
ATOM 627 C CA . VAL A 1 84 ? -7.337 -5.576 8.172 1.00 94.31 84 VAL A CA 1
ATOM 628 C C . VAL A 1 84 ? -7.004 -5.016 6.797 1.00 94.31 84 VAL A C 1
ATOM 630 O O . VAL A 1 84 ? -6.392 -5.716 5.998 1.00 94.31 84 VAL A O 1
ATOM 633 N N . GLY A 1 85 ? -7.352 -3.760 6.535 1.00 92.94 85 GLY A N 1
ATOM 634 C CA . GLY A 1 85 ? -7.005 -3.089 5.295 1.00 92.94 85 GLY A CA 1
ATOM 635 C C . GLY A 1 85 ? -7.202 -1.586 5.373 1.00 92.94 85 GLY A C 1
ATOM 636 O O . GLY A 1 85 ? -7.945 -1.097 6.225 1.00 92.94 85 GLY A O 1
ATOM 637 N N . VAL A 1 86 ? -6.555 -0.863 4.466 1.00 93.94 86 VAL A N 1
ATOM 638 C CA . VAL A 1 86 ? -6.725 0.582 4.292 1.00 93.94 86 VAL A CA 1
ATOM 639 C C . VAL A 1 86 ? -6.957 0.886 2.822 1.00 93.94 86 VAL A C 1
ATOM 641 O O . VAL A 1 86 ? -6.340 0.271 1.958 1.00 93.94 86 VAL A O 1
ATOM 644 N N . VAL A 1 87 ? -7.848 1.830 2.533 1.00 92.31 87 VAL A N 1
ATOM 645 C CA . VAL A 1 87 ? -8.049 2.343 1.179 1.00 92.31 87 VAL A CA 1
ATOM 646 C C . VAL A 1 87 ? -7.830 3.837 1.140 1.00 92.31 87 VAL A C 1
ATOM 648 O O . VAL A 1 87 ? -8.531 4.601 1.806 1.00 92.31 87 VAL A O 1
ATOM 651 N N . PHE A 1 88 ? -6.879 4.226 0.304 1.00 93.12 88 PHE A N 1
ATOM 652 C CA . PHE A 1 88 ? -6.564 5.600 -0.030 1.00 93.12 88 PHE A CA 1
ATOM 653 C C . PHE A 1 88 ? -7.341 5.986 -1.280 1.00 93.12 88 PHE A C 1
ATOM 655 O O . PHE A 1 88 ? -7.317 5.282 -2.292 1.00 93.12 88 PHE A O 1
ATOM 662 N N . GLY A 1 89 ? -8.057 7.104 -1.202 1.00 92.12 89 GLY A N 1
ATOM 663 C CA . GLY A 1 89 ? -8.609 7.741 -2.392 1.00 92.12 89 GLY A CA 1
ATOM 664 C C . GLY A 1 89 ? -7.515 8.443 -3.190 1.00 92.12 89 GLY A C 1
ATOM 665 O O . GLY A 1 89 ? -6.345 8.426 -2.816 1.00 92.12 89 GLY A O 1
ATOM 666 N N . SER A 1 90 ? -7.917 9.119 -4.261 1.00 91.69 90 SER A N 1
ATOM 667 C CA . SER A 1 90 ? -7.026 10.001 -5.007 1.00 91.69 90 SER A CA 1
ATOM 668 C C . SER A 1 90 ? -7.504 11.451 -4.973 1.00 91.69 90 SER A C 1
ATOM 670 O O . SER A 1 90 ? -8.700 11.703 -5.162 1.00 91.69 90 SER A O 1
ATOM 672 N N . THR A 1 91 ? -6.577 12.390 -4.832 1.00 90.56 91 THR A N 1
ATOM 673 C CA . THR A 1 91 ? -6.805 13.836 -4.912 1.00 90.56 91 THR A CA 1
ATOM 674 C C . THR A 1 91 ? -6.366 14.358 -6.280 1.00 90.56 91 THR A C 1
ATOM 676 O O . THR A 1 91 ? -5.354 13.924 -6.824 1.00 90.56 91 THR A O 1
ATOM 679 N N . GLU A 1 92 ? -7.148 15.269 -6.863 1.00 92.00 92 GLU A N 1
ATOM 680 C CA . GLU A 1 92 ? -6.816 15.914 -8.140 1.00 92.00 92 GLU A CA 1
ATOM 681 C C . GLU A 1 92 ? -5.746 16.997 -7.948 1.00 92.00 92 GLU A C 1
ATOM 683 O O . GLU A 1 92 ? -5.846 17.820 -7.039 1.00 92.00 92 GLU A O 1
ATOM 688 N N . TRP A 1 93 ? -4.765 17.020 -8.844 1.00 89.25 93 TRP A N 1
ATOM 689 C CA . TRP A 1 93 ? -3.726 18.036 -8.979 1.00 89.25 93 TRP A CA 1
ATOM 690 C C . TRP A 1 93 ? -3.575 18.426 -10.460 1.00 89.25 93 TRP A C 1
ATOM 692 O O . TRP A 1 93 ? -4.065 17.731 -11.348 1.00 89.25 93 TRP A O 1
ATOM 702 N N . ASP A 1 94 ? -2.851 19.511 -10.744 1.00 84.50 94 ASP A N 1
ATOM 703 C CA . ASP A 1 94 ? -2.649 20.110 -12.077 1.00 84.50 94 ASP A CA 1
ATOM 704 C C . ASP A 1 94 ? -2.417 19.126 -13.246 1.00 84.50 94 ASP A C 1
ATOM 706 O O . ASP A 1 94 ? -2.796 19.428 -14.376 1.00 84.50 94 ASP A O 1
ATOM 710 N N . ASN A 1 95 ? -1.799 17.962 -13.006 1.00 85.44 95 ASN A N 1
ATOM 711 C CA . ASN A 1 95 ? -1.443 16.993 -14.051 1.00 85.44 95 ASN A CA 1
ATOM 712 C C . ASN A 1 95 ? -2.133 15.623 -13.918 1.00 85.44 95 ASN A C 1
ATOM 714 O O . ASN A 1 95 ? -1.742 14.687 -14.619 1.00 85.44 95 ASN A O 1
ATOM 718 N N . GLY A 1 96 ? -3.135 15.492 -13.045 1.00 90.25 96 GLY A N 1
ATOM 719 C CA . GLY A 1 96 ? -3.895 14.257 -12.843 1.00 90.25 96 GLY A CA 1
ATOM 720 C C . GLY A 1 96 ? -4.208 13.997 -11.374 1.00 90.25 96 GLY A C 1
ATOM 721 O O . GLY A 1 96 ? -4.399 14.920 -10.596 1.00 90.25 96 GLY A O 1
ATOM 722 N N . PHE A 1 97 ? -4.308 12.733 -10.998 1.00 90.31 97 PHE A N 1
ATOM 723 C CA . PHE A 1 97 ? -4.698 12.302 -9.667 1.00 90.31 97 PHE A CA 1
ATOM 724 C C . PHE A 1 97 ? -3.517 11.638 -8.968 1.00 90.31 97 PHE A C 1
ATOM 726 O O . PHE A 1 97 ? -2.815 10.828 -9.576 1.00 90.31 97 PHE A O 1
ATOM 733 N N . PHE A 1 98 ? -3.344 11.961 -7.692 1.00 90.50 98 PHE A N 1
ATOM 734 C CA . PHE A 1 98 ? -2.353 11.376 -6.791 1.00 90.50 98 PHE A CA 1
ATOM 735 C C . PHE A 1 98 ? -3.061 10.686 -5.625 1.00 90.50 98 PHE A C 1
ATOM 737 O O . PHE A 1 98 ? -4.189 11.076 -5.312 1.00 90.50 98 PHE A O 1
ATOM 744 N N . PRO A 1 99 ? -2.455 9.679 -4.977 1.00 90.88 99 PRO A N 1
ATOM 745 C CA . PRO A 1 99 ? -2.989 9.114 -3.740 1.00 90.88 99 PRO A CA 1
ATOM 746 C C . PRO A 1 99 ? -3.213 10.209 -2.685 1.00 90.88 99 PRO A C 1
ATOM 748 O O . PRO A 1 99 ? -2.455 11.168 -2.613 1.00 90.88 99 PRO A O 1
ATOM 751 N N . SER A 1 100 ? -4.276 10.103 -1.890 1.00 92.12 100 SER A N 1
ATOM 752 C CA . SER A 1 100 ? -4.530 11.025 -0.775 1.00 92.12 100 SER A CA 1
ATOM 753 C C . SER A 1 100 ? -3.692 10.644 0.447 1.00 92.12 100 SER A C 1
ATOM 755 O O . SER A 1 100 ? -3.525 9.460 0.725 1.00 92.12 100 SER A O 1
ATOM 757 N N . GLU A 1 101 ? -3.272 11.638 1.235 1.00 93.25 101 GLU A N 1
ATOM 758 C CA . GLU A 1 101 ? -2.701 11.454 2.583 1.00 93.25 101 GLU A CA 1
ATOM 759 C C . GLU A 1 101 ? -3.661 10.769 3.573 1.00 93.25 101 GLU A C 1
ATOM 761 O O . GLU A 1 101 ? -3.235 10.219 4.588 1.00 93.25 101 GLU A O 1
ATOM 766 N N . SER A 1 102 ? -4.966 10.764 3.275 1.00 94.69 102 SER A N 1
ATOM 767 C CA . SER A 1 102 ? -5.989 10.178 4.137 1.00 94.69 102 SER A CA 1
ATOM 768 C C . SER A 1 102 ? -6.641 8.938 3.525 1.00 94.69 102 SER A C 1
ATOM 770 O O . SER A 1 102 ? -6.878 8.851 2.315 1.00 94.69 102 SER A O 1
ATOM 772 N N . GLY A 1 103 ? -6.972 7.975 4.384 1.00 93.75 103 GLY A N 1
ATOM 773 C CA . GLY A 1 103 ? -7.547 6.692 3.992 1.00 93.75 103 GLY A CA 1
ATOM 774 C C . GLY A 1 103 ? -8.653 6.220 4.928 1.00 93.75 103 GLY A C 1
ATOM 775 O O . GLY A 1 103 ? -8.798 6.692 6.054 1.00 93.75 103 GLY A O 1
ATOM 776 N N . LYS A 1 104 ? -9.461 5.267 4.463 1.00 94.69 104 LYS A N 1
ATOM 777 C CA . LYS A 1 104 ? -10.456 4.572 5.294 1.00 94.69 104 LYS A CA 1
ATOM 778 C C . LYS A 1 104 ? -9.933 3.207 5.705 1.00 94.69 104 LYS A C 1
ATOM 780 O O . LYS A 1 104 ? -9.382 2.491 4.875 1.00 94.69 104 LYS A O 1
ATOM 785 N N . VAL A 1 105 ? -10.162 2.834 6.957 1.00 94.62 105 VAL A N 1
ATOM 786 C CA . VAL A 1 105 ? -9.707 1.572 7.545 1.00 94.62 105 VAL A CA 1
ATOM 787 C C . VAL A 1 105 ? -10.858 0.578 7.557 1.00 94.62 105 VAL A C 1
ATOM 789 O O . VAL A 1 105 ? -11.934 0.889 8.066 1.00 94.62 105 VAL A O 1
ATOM 792 N N . LEU A 1 106 ? -10.633 -0.615 7.010 1.00 93.06 106 LEU A N 1
ATOM 793 C CA . LEU A 1 106 ? -11.515 -1.767 7.176 1.00 93.06 106 LEU A CA 1
ATOM 794 C C . LEU A 1 106 ? -11.069 -2.550 8.410 1.00 93.06 106 LEU A C 1
ATOM 796 O O . LEU A 1 106 ? -9.896 -2.913 8.527 1.00 93.06 106 LEU A O 1
ATOM 800 N N . PHE A 1 107 ? -12.012 -2.871 9.289 1.00 94.25 107 PHE A N 1
ATOM 801 C CA . PHE A 1 107 ? -11.766 -3.695 10.465 1.00 94.25 107 PHE A CA 1
ATOM 802 C C . PHE A 1 107 ? -12.244 -5.142 10.284 1.00 94.25 107 PHE A C 1
ATOM 804 O O . PHE A 1 107 ? -13.027 -5.473 9.393 1.00 94.25 107 PHE A O 1
ATOM 811 N N . SER A 1 108 ? -11.759 -6.035 11.146 1.00 93.25 108 SER A N 1
ATOM 812 C CA . SER A 1 108 ? -12.032 -7.475 11.102 1.00 93.25 108 SER A CA 1
ATOM 813 C C . SER A 1 108 ? -13.499 -7.852 11.326 1.00 93.25 108 SER A C 1
ATOM 815 O O . SER A 1 108 ? -13.908 -8.933 10.906 1.00 93.25 108 SER A O 1
ATOM 817 N N . ASP A 1 109 ? -14.290 -6.976 11.943 1.00 92.12 109 ASP A N 1
ATOM 818 C CA . ASP A 1 109 ? -15.738 -7.128 12.115 1.00 92.12 109 ASP A CA 1
ATOM 819 C C . ASP A 1 109 ? -16.549 -6.625 10.903 1.00 92.12 109 ASP A C 1
ATOM 821 O O . ASP A 1 109 ? -17.777 -6.716 10.894 1.00 92.12 109 ASP A O 1
ATOM 825 N N . GLY A 1 110 ? -15.867 -6.118 9.870 1.00 89.81 110 GLY A N 1
ATOM 826 C CA . GLY A 1 110 ? -16.465 -5.550 8.666 1.00 89.81 110 GLY A CA 1
ATOM 827 C C . GLY A 1 110 ? -16.879 -4.085 8.801 1.00 89.81 110 GLY A C 1
ATOM 828 O O . GLY A 1 110 ? -17.425 -3.535 7.847 1.00 89.81 110 GLY A O 1
ATOM 829 N N . SER A 1 111 ? -16.641 -3.446 9.950 1.00 92.62 111 SER A N 1
ATOM 830 C CA . SER A 1 111 ? -16.843 -2.007 10.098 1.00 92.62 111 SER A CA 1
ATOM 831 C C . SER A 1 111 ? -15.770 -1.217 9.342 1.00 92.62 111 SER A C 1
ATOM 833 O O . SER A 1 111 ? -14.673 -1.709 9.070 1.00 92.62 111 SER A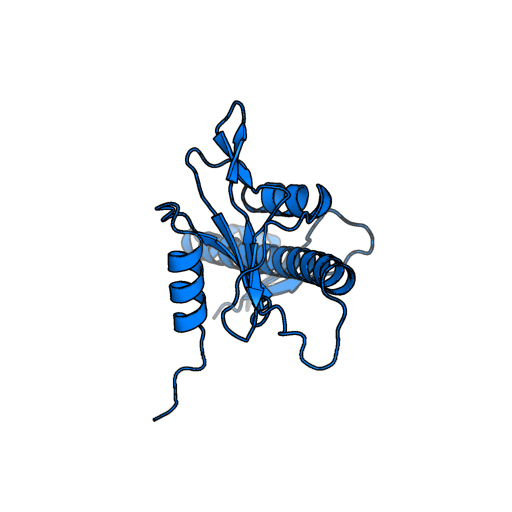 O 1
ATOM 835 N N . VAL A 1 112 ? -16.105 0.024 8.982 1.00 92.19 112 VAL A N 1
ATOM 836 C CA . VAL A 1 112 ? -15.211 0.943 8.270 1.00 92.19 112 VAL A CA 1
ATOM 837 C C . VAL A 1 112 ? -15.084 2.231 9.074 1.00 92.19 112 VAL A C 1
ATOM 839 O O . VAL A 1 112 ? -16.091 2.779 9.530 1.00 92.19 112 VAL A O 1
ATOM 842 N N . SER A 1 113 ? -13.856 2.716 9.252 1.00 93.19 113 SER A N 1
ATOM 843 C CA . SER A 1 113 ? -13.589 3.969 9.958 1.00 93.19 113 SER A CA 1
ATOM 844 C C . SER A 1 113 ? -14.075 5.200 9.179 1.00 93.19 113 SER A C 1
ATOM 846 O O . SER A 1 113 ? -14.301 5.177 7.964 1.00 93.19 113 SER A O 1
ATOM 848 N N . SER A 1 114 ? -14.138 6.334 9.877 1.00 91.56 114 SER A N 1
ATOM 849 C CA . SER A 1 114 ? -14.000 7.649 9.234 1.00 91.56 114 SER A CA 1
ATOM 850 C C . SER A 1 114 ? -12.627 7.783 8.555 1.00 91.56 114 SER A C 1
ATOM 852 O O . SER A 1 114 ? -11.750 6.948 8.766 1.00 91.56 114 SER A O 1
ATOM 854 N N . SER A 1 115 ? -12.426 8.828 7.746 1.00 93.06 115 SER A N 1
ATOM 855 C CA . SER A 1 115 ? -11.101 9.108 7.169 1.00 93.06 115 SER A CA 1
ATOM 856 C C . SER A 1 115 ? -10.061 9.265 8.280 1.00 93.06 115 SER A C 1
ATOM 858 O O . SER A 1 115 ? -10.298 10.018 9.225 1.00 93.06 115 SER A O 1
ATOM 860 N N . VAL A 1 116 ? -8.948 8.555 8.148 1.00 94.50 116 VAL A N 1
ATOM 861 C CA . VAL A 1 116 ? -7.766 8.617 9.010 1.00 94.50 116 VAL A CA 1
ATOM 862 C C . VAL A 1 116 ? -6.662 9.300 8.223 1.00 94.50 116 VAL A C 1
ATOM 864 O O . VAL A 1 116 ? -6.494 9.019 7.037 1.00 94.50 116 VAL A O 1
ATOM 867 N N . ASP A 1 117 ? -5.951 10.212 8.871 1.00 95.31 117 ASP A N 1
ATOM 868 C CA . ASP A 1 117 ? -4.788 10.884 8.304 1.00 95.31 117 ASP A CA 1
ATOM 869 C C . ASP A 1 117 ? -3.545 10.011 8.523 1.00 95.31 117 ASP A C 1
ATOM 871 O O . ASP A 1 117 ? -3.223 9.661 9.657 1.00 95.31 117 ASP A O 1
ATOM 875 N N . PHE A 1 118 ? -2.878 9.624 7.436 1.00 93.25 118 PHE A N 1
ATOM 876 C CA . PHE A 1 118 ? -1.638 8.846 7.471 1.00 93.25 118 PHE A CA 1
ATOM 877 C C . PHE A 1 118 ? -0.394 9.717 7.256 1.00 93.25 118 PHE A C 1
ATOM 879 O O . PHE A 1 118 ? 0.732 9.214 7.293 1.00 93.25 118 PHE A O 1
ATOM 886 N N . GLY A 1 119 ? -0.594 11.022 7.065 1.00 90.38 119 GLY A N 1
ATOM 887 C CA . GLY A 1 119 ? 0.442 12.009 6.833 1.00 90.38 119 GLY A CA 1
ATOM 888 C C . GLY A 1 119 ? 1.095 11.917 5.455 1.00 90.38 119 GLY A C 1
ATOM 889 O O . GLY A 1 119 ? 0.986 10.929 4.719 1.00 90.38 119 GLY A O 1
ATOM 890 N N . SER A 1 120 ? 1.868 12.957 5.139 1.00 87.25 120 SER A N 1
ATOM 891 C CA . SER A 1 120 ? 2.561 13.090 3.853 1.00 87.25 120 SER A CA 1
ATOM 892 C C . SER A 1 120 ? 3.571 11.973 3.594 1.00 87.25 120 SER A C 1
ATOM 894 O O . SER A 1 120 ? 3.868 11.662 2.454 1.00 87.25 120 SER A O 1
ATOM 896 N N . VAL A 1 121 ? 4.085 11.32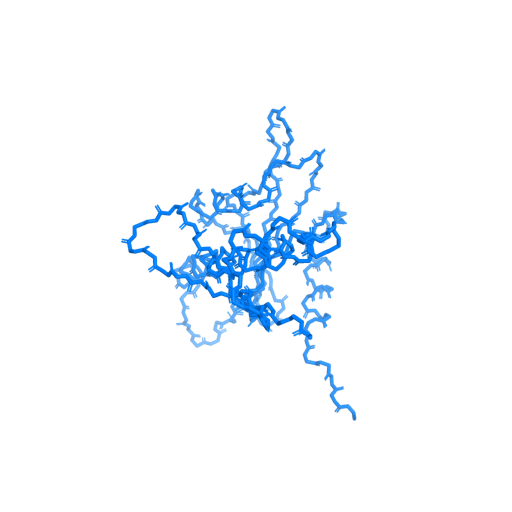0 4.637 1.00 81.56 121 VAL A N 1
ATOM 897 C CA . VAL A 1 121 ? 5.076 10.240 4.517 1.00 81.56 121 VAL A CA 1
ATOM 898 C C . VAL A 1 121 ? 4.484 8.992 3.846 1.00 81.56 121 VAL A C 1
ATOM 900 O O . VAL A 1 121 ? 5.194 8.282 3.134 1.00 81.56 121 VAL A O 1
ATOM 903 N N . VAL A 1 122 ? 3.196 8.703 4.061 1.00 85.56 122 VAL A N 1
ATOM 904 C CA . VAL A 1 122 ? 2.501 7.614 3.355 1.00 85.56 122 VAL A CA 1
ATOM 905 C C . VAL A 1 122 ? 2.080 8.073 1.958 1.00 85.56 122 VAL A C 1
ATOM 907 O O . VAL A 1 122 ? 2.255 7.322 1.002 1.00 85.56 122 VAL A O 1
ATOM 910 N N . GLU A 1 123 ? 1.610 9.316 1.816 1.00 88.69 123 GLU A N 1
ATOM 911 C CA . GLU A 1 123 ? 1.288 9.916 0.512 1.00 88.69 123 GLU A CA 1
ATOM 912 C C . GLU A 1 123 ? 2.490 9.914 -0.446 1.00 88.69 123 GLU A C 1
ATOM 914 O O . GLU A 1 123 ? 2.355 9.520 -1.604 1.00 88.69 123 GLU A O 1
ATOM 919 N N . GLU A 1 124 ? 3.665 10.324 0.037 1.00 88.25 124 GLU A N 1
ATOM 920 C CA . GLU A 1 124 ? 4.916 10.384 -0.718 1.00 88.25 124 GLU A CA 1
ATOM 921 C C . GLU A 1 124 ? 5.303 8.992 -1.221 1.00 88.25 124 GLU A C 1
ATOM 923 O O . GLU A 1 124 ? 5.525 8.833 -2.416 1.00 88.25 124 GLU A O 1
ATOM 928 N N . SER A 1 125 ? 5.282 7.963 -0.365 1.00 86.69 125 SER A N 1
ATOM 929 C CA . SER A 1 125 ? 5.598 6.589 -0.785 1.00 86.69 125 SER A CA 1
ATOM 930 C C . SER A 1 125 ? 4.598 6.029 -1.796 1.00 86.69 125 SER A C 1
ATOM 932 O O . SER A 1 125 ? 4.996 5.417 -2.785 1.00 86.69 125 SER A O 1
ATOM 934 N N . LEU A 1 126 ? 3.300 6.274 -1.599 1.00 86.88 126 LEU A N 1
ATOM 935 C CA . LEU A 1 126 ? 2.279 5.872 -2.569 1.00 86.88 126 LEU A CA 1
ATOM 936 C C . LEU A 1 126 ? 2.444 6.621 -3.902 1.00 86.88 126 LEU A C 1
ATOM 938 O O . LEU A 1 126 ? 2.233 6.054 -4.973 1.00 86.88 126 LEU A O 1
ATOM 942 N N . THR A 1 127 ? 2.829 7.895 -3.852 1.00 86.19 127 THR A N 1
ATOM 943 C CA . THR A 1 127 ? 3.083 8.719 -5.039 1.00 86.19 127 THR A CA 1
ATOM 944 C C . THR A 1 127 ? 4.352 8.292 -5.769 1.00 86.19 127 THR A C 1
ATOM 946 O O . THR A 1 127 ? 4.369 8.294 -6.998 1.00 86.19 127 THR A O 1
ATOM 949 N N . GLU A 1 128 ? 5.403 7.907 -5.051 1.00 86.56 128 GLU A N 1
ATOM 950 C CA . GLU A 1 128 ? 6.629 7.362 -5.638 1.00 86.56 128 GLU A CA 1
ATOM 951 C C . GLU A 1 128 ? 6.364 6.036 -6.365 1.00 86.56 128 GLU A C 1
ATOM 953 O O . GLU A 1 128 ? 6.873 5.847 -7.472 1.00 86.56 128 GLU A O 1
ATOM 958 N N . GLU A 1 129 ? 5.525 5.163 -5.796 1.00 83.94 129 GLU A N 1
ATOM 959 C CA . GLU A 1 129 ? 5.189 3.862 -6.392 1.00 83.94 129 GLU A CA 1
ATOM 960 C C . GLU A 1 129 ? 4.235 3.995 -7.593 1.00 83.94 129 GLU A C 1
ATOM 962 O O . GLU A 1 129 ? 4.479 3.431 -8.663 1.00 83.94 129 GLU A O 1
ATOM 967 N N . PHE A 1 130 ? 3.145 4.758 -7.449 1.00 84.88 130 PHE A N 1
ATOM 968 C CA . PHE A 1 130 ? 2.058 4.779 -8.440 1.00 84.88 130 PHE A CA 1
ATOM 969 C C . PHE A 1 130 ? 2.061 6.006 -9.356 1.00 84.88 130 PHE A C 1
ATOM 971 O O . PHE A 1 130 ? 1.474 5.973 -10.442 1.00 84.88 130 PHE A O 1
ATOM 978 N N . GLY A 1 131 ? 2.744 7.078 -8.961 1.00 86.75 131 GLY A N 1
ATOM 979 C CA . GLY A 1 131 ? 2.826 8.318 -9.719 1.00 86.75 131 GLY A CA 1
ATOM 980 C C . GLY A 1 131 ? 1.481 9.023 -9.909 1.00 86.75 131 GLY A C 1
ATOM 981 O O . GLY A 1 131 ? 0.515 8.834 -9.172 1.00 86.75 131 GLY A O 1
ATOM 982 N N . CYS A 1 132 ? 1.440 9.871 -10.938 1.00 87.69 132 CYS A N 1
ATOM 983 C CA . CYS A 1 132 ? 0.238 10.584 -11.347 1.00 87.69 132 CYS A CA 1
ATOM 984 C C . CYS A 1 132 ? -0.593 9.743 -12.323 1.00 87.69 132 CYS A C 1
ATOM 986 O O . CYS A 1 132 ? -0.086 9.300 -13.359 1.00 87.69 132 CYS A O 1
ATOM 988 N N . VAL A 1 133 ? -1.891 9.606 -12.055 1.00 86.25 133 VAL A N 1
ATOM 989 C CA . VAL A 1 133 ? -2.834 8.889 -12.921 1.00 86.25 133 VAL A CA 1
ATOM 990 C C . VAL A 1 133 ? -3.811 9.875 -13.561 1.00 86.25 133 VAL A C 1
ATOM 992 O O . VAL A 1 133 ? -4.376 10.736 -12.901 1.00 86.25 133 VAL A O 1
ATOM 995 N N . GLY A 1 134 ? -4.088 9.745 -14.861 1.00 87.38 134 GLY A N 1
ATOM 996 C CA . GLY A 1 134 ? -4.999 10.653 -15.585 1.00 87.38 134 GLY A CA 1
ATOM 997 C C . GLY A 1 134 ? -6.490 10.539 -15.217 1.00 87.38 134 GLY A C 1
ATOM 998 O O . GLY A 1 134 ? -7.329 11.153 -15.872 1.00 87.38 134 GLY A O 1
ATOM 999 N N . ARG A 1 135 ? -6.840 9.724 -14.218 1.00 87.50 135 ARG A N 1
ATOM 1000 C CA . ARG A 1 135 ? -8.205 9.488 -13.728 1.00 87.50 135 ARG A CA 1
ATOM 1001 C C . ARG A 1 135 ? -8.181 9.219 -12.228 1.00 87.50 135 ARG A C 1
ATOM 1003 O O . ARG A 1 135 ? -7.147 8.815 -11.705 1.00 87.50 135 ARG A O 1
ATOM 1010 N N . ARG A 1 136 ? -9.333 9.368 -11.568 1.00 88.44 136 ARG A N 1
ATOM 1011 C CA . ARG A 1 136 ? -9.503 8.924 -10.179 1.00 88.44 136 ARG A CA 1
ATOM 1012 C C . ARG A 1 136 ? -9.197 7.439 -10.055 1.00 88.44 136 ARG A C 1
ATOM 1014 O O . ARG A 1 136 ? -9.575 6.652 -10.923 1.00 88.44 136 ARG A O 1
ATOM 1021 N N . PHE A 1 137 ? -8.549 7.089 -8.961 1.00 86.81 137 PHE A N 1
ATOM 1022 C CA . PHE A 1 137 ? -8.216 5.719 -8.611 1.00 86.81 137 PHE A CA 1
ATOM 1023 C C . PHE A 1 137 ? -8.176 5.593 -7.092 1.00 86.81 137 PHE A C 1
ATOM 1025 O O . PHE A 1 137 ? -8.373 6.569 -6.361 1.00 86.81 137 PHE A O 1
ATOM 1032 N N . THR A 1 138 ? -7.952 4.378 -6.618 1.00 90.19 138 THR A N 1
ATOM 1033 C CA . THR A 1 138 ? -7.746 4.121 -5.195 1.00 90.19 138 THR A CA 1
ATOM 1034 C C . THR A 1 138 ? -6.554 3.216 -5.016 1.00 90.19 138 THR A C 1
ATOM 1036 O O . THR A 1 138 ? -6.275 2.402 -5.891 1.00 90.19 138 THR A O 1
ATOM 1039 N N . VAL A 1 139 ? -5.882 3.315 -3.879 1.00 90.62 139 VAL A N 1
ATOM 1040 C CA . VAL A 1 139 ? -4.864 2.341 -3.493 1.00 90.62 139 VAL A CA 1
ATOM 1041 C C . VAL A 1 139 ? -5.373 1.564 -2.297 1.00 90.62 139 VAL A C 1
ATOM 1043 O O . VAL A 1 139 ? -5.812 2.154 -1.312 1.00 90.62 139 VAL A O 1
ATOM 1046 N N . THR A 1 140 ? -5.347 0.239 -2.395 1.00 91.75 140 THR A N 1
ATOM 1047 C CA . THR A 1 140 ? -5.674 -0.656 -1.286 1.00 91.75 140 THR A CA 1
ATOM 1048 C C . THR A 1 140 ? -4.391 -1.183 -0.672 1.00 91.75 140 THR A C 1
ATOM 1050 O O . THR A 1 140 ? -3.532 -1.671 -1.392 1.00 91.75 140 THR A O 1
ATOM 1053 N N . VAL A 1 141 ? -4.293 -1.127 0.650 1.00 91.88 141 VAL A N 1
ATOM 1054 C CA . VAL A 1 141 ? -3.256 -1.793 1.437 1.00 91.88 141 VAL A CA 1
ATOM 1055 C C . VAL A 1 141 ? -3.927 -2.929 2.199 1.00 91.88 141 VAL A C 1
ATOM 1057 O O . VAL A 1 141 ? -4.759 -2.675 3.076 1.00 91.88 141 VAL A O 1
ATOM 1060 N N . ASP A 1 142 ? -3.604 -4.178 1.868 1.00 90.62 142 ASP A N 1
ATOM 1061 C CA . ASP A 1 142 ? -4.059 -5.347 2.624 1.00 90.62 142 ASP A CA 1
ATOM 1062 C C . ASP A 1 142 ? -3.061 -5.635 3.751 1.00 90.62 142 ASP A C 1
ATOM 1064 O O . ASP A 1 142 ? -1.915 -6.020 3.528 1.00 90.62 142 ASP A O 1
ATOM 1068 N N . LEU A 1 143 ? -3.495 -5.462 5.002 1.00 91.81 143 LEU A N 1
ATOM 1069 C CA . LEU A 1 143 ? -2.612 -5.611 6.162 1.00 91.81 143 LEU A CA 1
ATOM 1070 C C . LEU A 1 143 ? -2.335 -7.073 6.526 1.00 91.81 143 LEU A C 1
ATOM 1072 O O . LEU A 1 143 ? -1.445 -7.333 7.344 1.00 91.81 143 LEU A O 1
ATOM 1076 N N . ARG A 1 144 ? -3.095 -8.018 5.959 1.00 89.50 144 ARG A N 1
ATOM 1077 C CA . ARG A 1 144 ? -2.940 -9.462 6.170 1.00 89.50 144 ARG A CA 1
ATOM 1078 C C . ARG A 1 144 ? -1.912 -10.044 5.210 1.00 89.50 144 ARG A C 1
ATOM 1080 O O . ARG A 1 144 ? -1.058 -10.803 5.664 1.00 89.50 144 ARG A O 1
ATOM 1087 N N . SER A 1 145 ? -2.009 -9.717 3.919 1.00 86.38 145 SER A N 1
ATOM 1088 C CA . SER A 1 145 ? -1.039 -10.165 2.908 1.00 86.38 145 SER A CA 1
ATOM 1089 C C . SER A 1 145 ? 0.201 -9.273 2.851 1.00 86.38 145 SER A C 1
ATOM 1091 O O . SER A 1 145 ? 1.273 -9.765 2.512 1.00 86.38 145 SER A O 1
ATOM 1093 N N . GLY A 1 146 ? 0.078 -8.004 3.251 1.00 87.50 146 GLY A N 1
ATOM 1094 C CA . GLY A 1 146 ? 1.125 -7.000 3.075 1.00 87.50 146 GLY A CA 1
ATOM 1095 C C . GLY A 1 146 ? 1.220 -6.481 1.640 1.00 87.50 146 GLY A C 1
ATOM 1096 O O . GLY A 1 146 ? 2.247 -5.928 1.279 1.00 87.50 146 GLY A O 1
ATOM 1097 N N . GLU A 1 147 ? 0.187 -6.689 0.822 1.00 86.94 147 GLU A N 1
ATOM 1098 C CA . GLU A 1 147 ? 0.160 -6.242 -0.573 1.00 86.94 147 GLU A CA 1
ATOM 1099 C C . GLU A 1 147 ? -0.414 -4.825 -0.687 1.00 86.94 147 GLU A C 1
ATOM 1101 O O . GLU A 1 147 ? -1.383 -4.473 0.004 1.00 86.94 147 GLU A O 1
ATOM 1106 N N . VAL A 1 148 ? 0.147 -4.034 -1.606 1.00 88.94 148 VAL A N 1
ATOM 1107 C CA . VAL A 1 148 ? -0.377 -2.721 -1.990 1.00 88.94 148 VAL A CA 1
ATOM 1108 C C . VAL A 1 148 ? -0.819 -2.767 -3.451 1.00 88.94 148 VAL A C 1
ATOM 1110 O O . VAL A 1 148 ? -0.054 -3.104 -4.347 1.00 88.94 148 VAL A O 1
ATOM 1113 N N . ASP A 1 149 ? -2.084 -2.441 -3.711 1.00 87.44 149 ASP A N 1
ATOM 1114 C CA . ASP A 1 149 ? -2.680 -2.616 -5.037 1.00 87.44 149 ASP A CA 1
ATOM 1115 C C . ASP A 1 149 ? -3.490 -1.377 -5.472 1.00 87.44 149 ASP A C 1
ATOM 1117 O O . ASP A 1 149 ? -4.493 -1.028 -4.825 1.00 87.44 149 ASP A O 1
ATOM 1121 N N . PRO A 1 150 ? -3.104 -0.707 -6.577 1.00 86.00 150 PRO A N 1
ATOM 1122 C CA . PRO A 1 150 ? -3.879 0.375 -7.160 1.00 86.00 150 PRO A CA 1
ATOM 1123 C C . PRO A 1 150 ? -5.118 -0.195 -7.865 1.00 86.00 150 PRO A C 1
ATOM 1125 O O . PRO A 1 150 ? -5.042 -0.758 -8.958 1.00 86.00 150 PRO A O 1
ATOM 1128 N N . ASP A 1 151 ? -6.300 -0.005 -7.278 1.00 79.56 151 ASP A N 1
ATOM 1129 C CA . ASP A 1 151 ? -7.543 -0.274 -7.996 1.00 79.56 151 ASP A CA 1
ATOM 1130 C C . ASP A 1 151 ? -7.830 0.855 -8.988 1.00 79.56 151 ASP A C 1
ATOM 1132 O O . ASP A 1 151 ? -8.059 2.018 -8.626 1.00 79.56 151 ASP A O 1
ATOM 1136 N N . SER A 1 152 ? -7.812 0.484 -10.261 1.00 57.25 152 SER A N 1
ATOM 1137 C CA . SER A 1 152 ? -8.045 1.384 -11.378 1.00 57.25 152 SER A CA 1
ATOM 1138 C C . SER A 1 152 ? -9.495 1.352 -11.883 1.00 57.25 152 SER A C 1
ATOM 1140 O O . SER A 1 152 ? -9.860 2.188 -12.714 1.00 57.25 152 SER A O 1
ATOM 1142 N N . ASP A 1 153 ? -10.332 0.448 -11.363 1.00 57.03 153 ASP A N 1
ATOM 1143 C CA . ASP A 1 153 ? -11.738 0.272 -11.759 1.00 57.03 153 ASP A CA 1
ATOM 1144 C C . ASP A 1 153 ? -12.686 1.190 -10.967 1.00 57.03 153 ASP A C 1
ATOM 1146 O O . ASP A 1 153 ? -13.865 0.899 -10.788 1.00 57.03 153 ASP A O 1
ATOM 1150 N N . GLY A 1 154 ? -12.159 2.331 -10.506 1.00 51.44 154 GLY A N 1
ATOM 1151 C CA . GLY A 1 154 ? -12.794 3.280 -9.600 1.00 51.44 154 GLY A CA 1
ATOM 1152 C C . GLY A 1 154 ? -14.172 3.785 -10.036 1.00 51.44 154 GLY A C 1
ATOM 1153 O O . GLY A 1 154 ? -14.299 4.894 -10.550 1.00 51.44 154 GLY A O 1
ATOM 1154 N N . ASP A 1 155 ? -15.212 3.037 -9.678 1.00 53.34 155 ASP A N 1
ATOM 1155 C CA . ASP A 1 155 ? -16.603 3.507 -9.658 1.00 53.34 155 ASP A CA 1
ATOM 1156 C C . ASP A 1 155 ? -16.924 4.327 -8.391 1.00 53.34 155 ASP A C 1
ATOM 1158 O O . ASP A 1 155 ? -18.055 4.758 -8.173 1.00 53.34 155 ASP A O 1
ATOM 1162 N N . GLY A 1 156 ? -15.928 4.598 -7.539 1.00 49.41 156 GLY A N 1
ATOM 1163 C CA . GLY A 1 156 ? -16.070 5.480 -6.377 1.00 49.41 156 GLY A CA 1
ATOM 1164 C C . GLY A 1 156 ? -16.861 4.882 -5.209 1.00 49.41 156 GLY A C 1
ATOM 1165 O O . GLY A 1 156 ? -16.950 5.519 -4.157 1.00 49.41 156 GLY A O 1
ATOM 1166 N N . ASP A 1 157 ? -17.377 3.656 -5.337 1.00 57.19 157 ASP A N 1
ATOM 1167 C CA . ASP A 1 157 ? -17.876 2.887 -4.199 1.00 57.19 157 ASP A CA 1
ATOM 1168 C C . ASP A 1 157 ? -16.706 2.236 -3.456 1.00 57.19 157 ASP A C 1
ATOM 1170 O O . ASP A 1 157 ? -16.416 1.047 -3.585 1.00 57.19 157 ASP A O 1
ATOM 1174 N N . LEU A 1 158 ? -16.015 3.069 -2.675 1.00 55.12 158 LEU A N 1
ATOM 1175 C CA . LEU A 1 158 ? -14.891 2.662 -1.835 1.00 55.12 158 LEU A CA 1
ATOM 1176 C C . LEU A 1 158 ? -15.265 1.471 -0.949 1.00 55.12 158 LEU A C 1
ATOM 1178 O O . LEU A 1 158 ? -14.448 0.590 -0.744 1.00 55.12 158 LEU A O 1
ATOM 1182 N N . VAL A 1 159 ? -16.500 1.415 -0.446 1.00 55.59 159 VAL A N 1
ATOM 1183 C CA . VAL A 1 159 ? -16.937 0.359 0.474 1.00 55.59 159 VAL A CA 1
ATOM 1184 C C . VAL A 1 159 ? -17.281 -0.913 -0.305 1.00 55.59 159 VAL A C 1
ATOM 1186 O O . VAL A 1 159 ? -16.808 -1.986 0.054 1.00 55.59 159 VAL A O 1
ATOM 1189 N N . GLY A 1 160 ? -18.015 -0.821 -1.416 1.00 55.50 160 GLY A N 1
ATOM 1190 C CA . GLY A 1 160 ? -18.288 -1.973 -2.284 1.00 55.50 160 GLY A CA 1
ATOM 1191 C C . GLY A 1 160 ? -17.020 -2.627 -2.852 1.00 55.50 160 GLY A C 1
ATOM 1192 O O . GLY A 1 160 ? -16.912 -3.856 -2.849 1.00 55.50 160 GLY A O 1
ATOM 1193 N N . GLY A 1 161 ? -16.034 -1.820 -3.262 1.00 58.50 161 GLY A N 1
ATOM 1194 C CA . GLY A 1 161 ? -14.720 -2.285 -3.727 1.00 58.50 161 GLY A CA 1
ATOM 1195 C C . GLY A 1 161 ? -13.911 -2.968 -2.621 1.00 58.50 161 GLY A C 1
ATOM 1196 O O . GLY A 1 161 ? -13.438 -4.088 -2.810 1.00 58.50 161 GLY A O 1
ATOM 1197 N N . ILE A 1 162 ? -13.851 -2.355 -1.430 1.00 60.09 162 ILE A N 1
ATOM 1198 C CA . ILE A 1 162 ? -13.235 -2.934 -0.224 1.00 60.09 162 ILE A CA 1
ATOM 1199 C C . ILE A 1 162 ? -13.855 -4.296 0.096 1.00 60.09 162 ILE A C 1
ATOM 1201 O O . ILE A 1 162 ? -13.157 -5.306 0.164 1.00 60.09 162 ILE A O 1
ATOM 1205 N N . HIS A 1 163 ? -15.175 -4.362 0.263 1.00 58.59 163 HIS A N 1
ATOM 1206 C CA . HIS A 1 163 ? -15.830 -5.603 0.665 1.00 58.59 163 HIS A CA 1
ATOM 1207 C C . HIS A 1 163 ? -15.654 -6.711 -0.381 1.00 58.59 163 HIS A C 1
ATOM 1209 O O . HIS A 1 163 ? -15.390 -7.848 0.004 1.00 58.59 163 HIS A O 1
ATOM 1215 N N . ASN A 1 164 ? -15.723 -6.402 -1.680 1.00 57.84 164 ASN A N 1
ATOM 1216 C CA . ASN A 1 164 ? -15.477 -7.395 -2.728 1.00 57.84 164 ASN A CA 1
ATOM 1217 C C . ASN A 1 164 ? -14.019 -7.878 -2.738 1.00 57.84 164 ASN A C 1
ATOM 1219 O O . ASN A 1 164 ? -13.783 -9.084 -2.809 1.00 57.84 164 ASN A O 1
ATOM 1223 N N . ARG A 1 165 ? -13.036 -6.978 -2.614 1.00 60.72 165 ARG A N 1
ATOM 1224 C CA . ARG A 1 165 ? -11.611 -7.341 -2.670 1.00 60.72 165 ARG A CA 1
ATOM 1225 C C . ARG A 1 165 ? -11.183 -8.173 -1.458 1.00 60.72 165 ARG A C 1
ATOM 1227 O O . ARG A 1 165 ? -10.607 -9.247 -1.620 1.00 60.72 165 ARG A O 1
ATOM 1234 N N . PHE A 1 166 ? -11.567 -7.755 -0.252 1.00 60.12 166 PHE A N 1
ATOM 1235 C CA . PHE A 1 166 ? -11.240 -8.483 0.980 1.00 60.12 166 PHE A CA 1
ATOM 1236 C C . PHE A 1 166 ? -12.058 -9.776 1.168 1.00 60.12 166 PHE A C 1
ATOM 1238 O O . PHE A 1 166 ? -11.615 -10.664 1.899 1.00 60.12 166 PHE A O 1
ATOM 1245 N N . GLN A 1 167 ? -13.217 -9.935 0.510 1.00 57.44 167 GLN A N 1
ATOM 1246 C CA . GLN A 1 167 ? -13.925 -11.225 0.453 1.00 57.44 167 GLN A CA 1
ATOM 1247 C C . GLN A 1 167 ? -13.254 -12.223 -0.499 1.00 57.44 167 GLN A C 1
ATOM 1249 O O . GLN A 1 167 ? -13.210 -13.413 -0.189 1.00 57.44 167 GLN A O 1
ATOM 1254 N N . VAL A 1 168 ? -12.702 -11.762 -1.627 1.00 50.38 168 VAL A N 1
ATOM 1255 C CA . VAL A 1 168 ? -11.999 -12.624 -2.599 1.00 50.38 168 VAL A CA 1
ATOM 1256 C C . VAL A 1 168 ? -10.676 -13.167 -2.038 1.00 50.38 168 VAL A C 1
ATOM 1258 O O . VAL A 1 168 ? -10.280 -14.278 -2.392 1.00 50.38 168 VAL A O 1
ATOM 1261 N N . LEU A 1 169 ? -10.031 -12.428 -1.130 1.00 47.88 169 LEU A N 1
ATOM 1262 C CA . LEU A 1 169 ? -8.779 -12.813 -0.463 1.00 47.88 169 LEU A CA 1
ATOM 1263 C C . LEU A 1 169 ? -8.973 -13.586 0.858 1.00 47.88 169 LEU A C 1
ATOM 1265 O O . LEU A 1 169 ? -7.998 -13.968 1.506 1.00 47.88 169 LEU A O 1
ATOM 1269 N N . GLY A 1 170 ? -10.217 -13.864 1.268 1.00 40.00 170 GLY A N 1
ATOM 1270 C CA . GLY A 1 170 ? -10.481 -14.806 2.358 1.00 40.00 170 GLY A CA 1
ATOM 1271 C C . GLY A 1 170 ? -9.957 -16.208 2.011 1.00 40.00 170 GLY A C 1
ATOM 1272 O O . GLY A 1 170 ? -9.887 -16.550 0.827 1.00 40.00 170 GLY A O 1
ATOM 1273 N N . PRO A 1 171 ? -9.581 -17.049 2.999 1.00 39.22 171 PRO A N 1
ATOM 1274 C CA . PRO A 1 171 ? -9.111 -18.398 2.713 1.00 39.22 171 PRO A CA 1
ATOM 1275 C C . PRO A 1 171 ? -10.162 -19.097 1.856 1.00 39.22 171 PRO A C 1
ATOM 1277 O O . PRO A 1 171 ? -11.301 -19.270 2.295 1.00 39.22 171 PRO A O 1
ATOM 1280 N N . LYS A 1 172 ? -9.794 -19.473 0.622 1.00 42.44 172 LYS A N 1
ATOM 1281 C CA . LYS A 1 172 ? -10.623 -20.361 -0.192 1.00 42.44 172 LYS A CA 1
ATOM 1282 C C . LYS A 1 172 ? -10.889 -21.578 0.676 1.00 42.44 172 LYS A C 1
ATOM 1284 O O . LYS A 1 172 ? -9.948 -22.302 0.999 1.00 42.44 172 LYS A O 1
ATOM 1289 N N . GLY A 1 173 ? -12.138 -21.734 1.110 1.00 40.59 173 GLY A N 1
ATOM 1290 C CA . GLY A 1 173 ? -12.569 -22.899 1.859 1.00 40.59 173 GLY A CA 1
ATOM 1291 C C . GLY A 1 173 ? -12.093 -24.129 1.104 1.00 40.59 173 GLY A C 1
ATOM 1292 O O . GLY A 1 173 ? -12.479 -24.336 -0.044 1.00 40.59 173 GLY A O 1
ATOM 1293 N N . GLY A 1 174 ? -11.173 -24.869 1.719 1.00 39.41 174 GLY A N 1
ATOM 1294 C CA . GLY A 1 174 ? -10.855 -26.211 1.279 1.00 39.41 174 GLY A CA 1
ATOM 1295 C C . GLY A 1 174 ? -12.082 -27.061 1.558 1.00 39.41 174 GLY A C 1
ATOM 1296 O O . GLY A 1 174 ? -12.345 -27.383 2.717 1.00 39.41 174 GLY A O 1
ATOM 1297 N N . GLU A 1 175 ? -12.845 -27.341 0.508 1.00 40.12 175 GLU A N 1
ATOM 1298 C CA . GLU A 1 175 ? -13.653 -28.558 0.422 1.00 40.12 175 GLU A CA 1
ATOM 1299 C C . GLU A 1 175 ? -12.756 -29.748 0.063 1.00 40.12 175 GLU A C 1
ATOM 1301 O O . GLU A 1 175 ? -11.845 -29.578 -0.785 1.00 40.12 175 GLU A O 1
#

pLDDT: mean 75.46, std 17.58, range [39.22, 95.31]

Sequence (175 aa):
MTTLTAREKANGDGGEVRVLVTIDLASDRSAAAGLRELDARQRDLLLRAVRDLVSSDNDSDIVDRVRTVLAEEFPPGEGTPTPVGVVFGSTEWDNGFFPSESGKVLFSDGSVSSSVDFGSVVEESLTEEFGCVGRRFTVTVDLRSGEVDPDSDGDGDLVGGIHNRFQVLGPKGGE

Organism: NCBI:txid1892852

Foldseek 3Di:
DWDWDWDWDDDPDDDDTDTDIDTDDPDPDDPVVVVVVDDPVSVVVVVVVVLVVVLLVLLLVLLVLVVVQCCVVQPDDDPRFAFFKWKWKWDDDPQATFTDQWIWTQTPVRDIDDIDGSDVVSRVSRCVSPNGDRYIWMWMQGNVVSDIDIGPVPPPPPSVVVVVVVVVPPPPPDD

Radius of gyration: 19.82 Å; chains: 1; bounding box: 52×49×51 Å

Secondary structure (DSSP, 8-state):
---EEEEE---SSSS---EEEEE--SSS--HHHHHHH--HHHHHHHHHHHHHHHHHHHHHHHHHHHHHHHHHHS---TTPPPEEEEEEEEEEETTEEEEEEEEEEEETTS-BPSPEE--HHHHHHHHHHH--BSS--EEEEE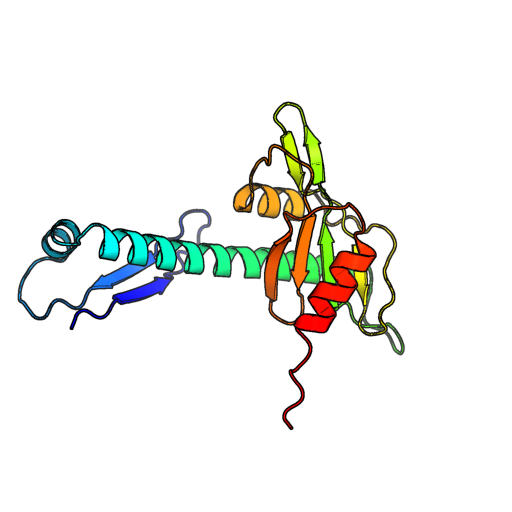TTT--EEEE----S-HHHHHHHHHHHTS-----